Protein AF-A0A1W6CHN4-F1 (afdb_monomer_lite)

Secondary structure (DSSP, 8-state):
--HHHHHHHHHHHHHHHHHHTT-HHHHHHHHHHHHHHHHHSTTHHHHHHHHHHTHHHHHHHS---

Foldseek 3Di:
DCPLLVVLLVLQVVLVVCVVVVVLVSSVVSLVVLVVSLVVDPPVVSSVVSNVVCVVVVPVSDPDD

Sequence (65 aa):
MTGQSYRCIAMLSEARRLYGEGKYSECLRLIDSVRSCSSQCGEQSVCAMALRLAGPMIDDLVPVE

Radius of gyration: 11.46 Å; chains: 1; bounding box: 26×23×28 Å

pLDDT: mean 77.44, std 10.81, range [47.38, 93.19]

Structure (mmCIF, N/CA/C/O backbone):
data_AF-A0A1W6CHN4-F1
#
_entry.id   AF-A0A1W6CHN4-F1
#
loop_
_atom_site.group_PDB
_atom_site.id
_atom_site.type_symbol
_atom_site.label_atom_id
_atom_site.label_alt_id
_atom_site.label_comp_id
_atom_site.label_asym_id
_atom_site.label_entity_id
_atom_site.label_seq_id
_atom_site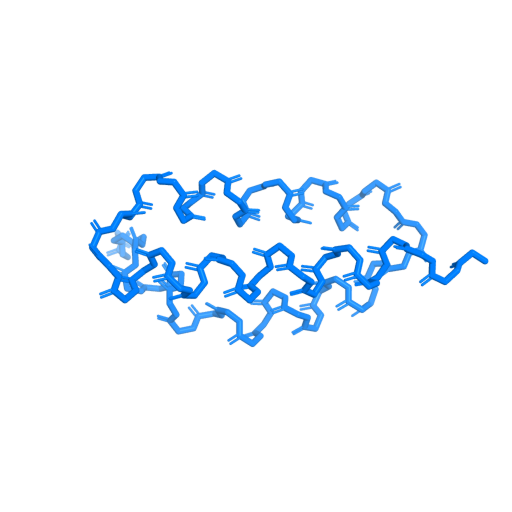.pdbx_PDB_ins_code
_atom_site.Cartn_x
_atom_site.Cartn_y
_atom_site.Cartn_z
_atom_site.occupancy
_atom_site.B_iso_or_equiv
_atom_site.auth_seq_id
_atom_site.auth_comp_id
_atom_site.auth_asym_id
_atom_site.auth_atom_id
_atom_site.pdbx_PDB_model_num
ATOM 1 N N . MET A 1 1 ? 13.140 2.799 -17.187 1.00 50.81 1 MET A N 1
ATOM 2 C CA . MET A 1 1 ? 11.912 3.336 -16.564 1.00 50.81 1 MET A CA 1
ATOM 3 C C . MET A 1 1 ? 11.949 2.956 -15.096 1.00 50.81 1 MET A C 1
ATOM 5 O O . MET A 1 1 ? 11.586 1.840 -14.787 1.00 50.81 1 MET A O 1
ATOM 9 N N . THR A 1 2 ? 12.468 3.829 -14.235 1.00 57.03 2 THR A N 1
ATOM 10 C CA . THR A 1 2 ? 12.600 3.614 -12.778 1.00 57.03 2 THR A CA 1
ATOM 11 C C . THR A 1 2 ? 11.548 4.385 -11.976 1.00 57.03 2 THR A C 1
ATOM 13 O O . THR A 1 2 ? 11.564 4.362 -10.760 1.00 57.03 2 THR A O 1
ATOM 16 N N . GLY A 1 3 ? 10.651 5.134 -12.626 1.00 66.56 3 GLY A N 1
ATOM 17 C CA . GLY A 1 3 ? 9.752 6.073 -11.943 1.00 66.56 3 GLY A CA 1
ATOM 18 C C . GLY A 1 3 ? 8.460 5.468 -11.386 1.00 66.56 3 GLY A C 1
ATOM 19 O O . GLY A 1 3 ? 7.847 6.076 -10.510 1.00 66.56 3 GLY A O 1
ATOM 20 N N . GLN A 1 4 ? 8.016 4.303 -11.873 1.00 69.25 4 GLN A N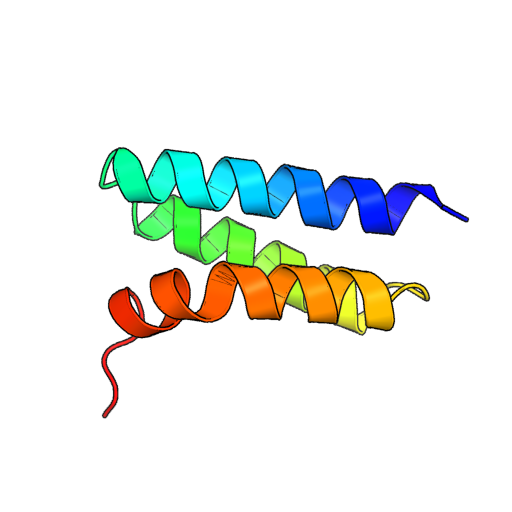 1
ATOM 21 C CA . GLN A 1 4 ? 6.736 3.727 -11.435 1.00 69.25 4 GLN A CA 1
ATOM 22 C C . GLN A 1 4 ? 6.881 2.964 -10.116 1.00 69.25 4 GLN A C 1
ATOM 24 O O . GLN A 1 4 ? 6.009 3.051 -9.252 1.00 69.25 4 GLN A O 1
ATOM 29 N N . SER A 1 5 ? 8.024 2.321 -9.905 1.00 69.25 5 SER A N 1
ATOM 30 C CA . SER A 1 5 ? 8.417 1.698 -8.644 1.00 69.25 5 SER A CA 1
ATOM 31 C C . SER A 1 5 ? 8.489 2.702 -7.483 1.00 69.25 5 SER A C 1
ATOM 33 O O . SER A 1 5 ? 7.885 2.460 -6.436 1.00 69.25 5 SER A O 1
ATOM 35 N N . TYR A 1 6 ? 9.115 3.874 -7.670 1.00 76.31 6 TYR A N 1
ATOM 36 C CA . TYR A 1 6 ? 9.100 4.946 -6.655 1.00 76.31 6 TYR A CA 1
ATOM 37 C C . TYR A 1 6 ? 7.685 5.445 -6.347 1.00 76.31 6 TYR A C 1
ATOM 39 O O . TYR A 1 6 ? 7.362 5.716 -5.189 1.00 76.31 6 TYR A O 1
ATOM 47 N N . ARG A 1 7 ? 6.817 5.522 -7.362 1.00 81.38 7 ARG A N 1
ATOM 48 C CA . ARG A 1 7 ? 5.414 5.905 -7.178 1.00 81.38 7 ARG A CA 1
ATOM 49 C C . ARG A 1 7 ? 4.651 4.874 -6.339 1.00 81.38 7 ARG A C 1
ATOM 51 O O . ARG A 1 7 ? 3.937 5.276 -5.426 1.00 81.38 7 ARG A O 1
ATOM 58 N N . CYS A 1 8 ? 4.825 3.572 -6.597 1.00 81.31 8 CYS A N 1
ATOM 59 C CA . CYS A 1 8 ? 4.243 2.496 -5.778 1.00 81.31 8 CYS A CA 1
ATOM 60 C C . CYS A 1 8 ? 4.654 2.630 -4.302 1.00 81.31 8 CYS A C 1
ATOM 62 O O . CYS A 1 8 ? 3.805 2.567 -3.415 1.00 81.31 8 CYS A O 1
ATOM 64 N N . ILE A 1 9 ? 5.944 2.865 -4.042 1.00 82.38 9 ILE A N 1
ATOM 65 C CA . ILE A 1 9 ? 6.478 3.014 -2.681 1.00 82.38 9 ILE A CA 1
ATOM 66 C C . ILE A 1 9 ? 5.880 4.245 -1.986 1.00 82.38 9 ILE A C 1
ATOM 68 O O . ILE A 1 9 ? 5.419 4.140 -0.852 1.00 82.38 9 ILE A O 1
ATOM 72 N N . ALA A 1 10 ? 5.828 5.394 -2.666 1.00 85.50 10 ALA A N 1
ATOM 73 C CA . ALA A 1 10 ? 5.245 6.615 -2.108 1.00 85.50 10 ALA A CA 1
ATOM 74 C C . ALA A 1 10 ? 3.755 6.445 -1.758 1.00 85.50 10 ALA A C 1
ATOM 76 O O . ALA A 1 10 ? 3.327 6.849 -0.678 1.00 85.50 10 ALA A O 1
ATOM 77 N N . MET A 1 11 ? 2.981 5.792 -2.633 1.00 86.50 11 MET A N 1
ATOM 78 C CA . MET A 1 11 ? 1.561 5.508 -2.386 1.00 86.50 11 MET A CA 1
ATOM 79 C C . MET A 1 11 ? 1.350 4.587 -1.178 1.00 86.50 11 MET A C 1
ATOM 81 O O . MET A 1 11 ? 0.400 4.778 -0.424 1.00 86.50 11 MET A O 1
ATOM 85 N N . LEU A 1 12 ? 2.241 3.619 -0.951 1.00 85.62 12 LEU A N 1
ATOM 86 C CA . LEU A 1 12 ? 2.155 2.722 0.206 1.00 85.62 12 LEU A CA 1
ATOM 87 C C . LEU A 1 12 ? 2.561 3.395 1.518 1.00 85.62 12 LEU A C 1
ATOM 89 O O . LEU A 1 12 ? 1.948 3.130 2.553 1.00 85.62 12 LEU A O 1
ATOM 93 N N . SER A 1 13 ? 3.557 4.281 1.487 1.00 87.62 13 SER A N 1
ATOM 94 C CA . SER A 1 13 ? 3.896 5.116 2.645 1.00 87.62 13 SER A CA 1
ATOM 95 C C . SER A 1 13 ? 2.710 5.986 3.062 1.00 87.62 13 SER A C 1
ATOM 97 O O . SER A 1 13 ? 2.404 6.086 4.250 1.00 87.62 13 SER A O 1
ATOM 99 N N . GLU A 1 14 ? 1.999 6.553 2.088 1.00 90.06 14 GLU A N 1
ATOM 100 C CA . GLU A 1 14 ? 0.792 7.336 2.344 1.00 90.06 14 GLU A CA 1
ATOM 101 C C . GLU A 1 14 ? -0.366 6.470 2.861 1.00 90.06 14 GLU A C 1
ATOM 103 O O . GLU A 1 14 ? -1.031 6.845 3.825 1.00 90.06 14 GLU A O 1
ATOM 108 N N . ALA A 1 15 ? -0.560 5.270 2.306 1.00 88.19 15 ALA A N 1
ATOM 109 C CA . ALA A 1 15 ? -1.549 4.319 2.815 1.00 88.19 15 ALA A CA 1
ATOM 110 C C . ALA A 1 15 ? -1.299 3.978 4.298 1.00 88.19 15 ALA A C 1
ATOM 112 O O . ALA A 1 15 ? -2.227 4.004 5.106 1.00 88.19 15 ALA A O 1
ATOM 113 N N . ARG A 1 16 ? -0.034 3.765 4.691 1.00 87.62 16 ARG A N 1
ATOM 114 C CA . ARG A 1 16 ? 0.349 3.535 6.096 1.00 87.62 16 ARG A CA 1
ATOM 115 C C . ARG A 1 16 ? 0.022 4.724 6.996 1.00 87.62 16 ARG A C 1
ATOM 117 O O . ARG A 1 16 ? -0.450 4.525 8.115 1.00 87.62 16 ARG A O 1
ATOM 124 N N . ARG A 1 17 ? 0.258 5.950 6.521 1.00 90.94 17 ARG A N 1
ATOM 125 C CA . ARG A 1 17 ? -0.096 7.173 7.255 1.00 90.94 17 ARG A CA 1
ATOM 126 C C . ARG A 1 17 ? -1.606 7.244 7.492 1.00 90.94 17 ARG A C 1
ATOM 128 O O . ARG A 1 17 ? -2.034 7.442 8.623 1.00 90.94 17 ARG A O 1
ATOM 135 N N . LEU A 1 18 ? -2.402 7.008 6.450 1.00 89.62 18 LEU A N 1
ATOM 136 C CA . LEU A 1 18 ? -3.866 7.021 6.524 1.00 89.62 18 LEU A CA 1
ATOM 137 C C . LEU A 1 18 ? -4.420 5.923 7.439 1.00 89.62 18 LEU A C 1
ATOM 139 O O . LEU A 1 18 ? -5.376 6.174 8.169 1.00 89.62 18 LEU A O 1
ATOM 143 N N . TYR A 1 19 ? -3.800 4.739 7.457 1.00 86.50 19 TYR A N 1
ATOM 144 C CA . TYR A 1 19 ? -4.141 3.675 8.406 1.00 86.50 19 TYR A CA 1
ATOM 145 C C . TYR A 1 19 ? -3.936 4.112 9.861 1.00 86.50 19 TYR A C 1
ATOM 147 O O . TYR A 1 19 ? -4.833 3.938 10.684 1.00 86.50 19 TYR A O 1
ATOM 155 N N . GLY A 1 20 ? -2.800 4.752 10.166 1.00 88.06 20 GLY A N 1
ATOM 156 C CA . GLY A 1 20 ? -2.534 5.313 11.495 1.00 88.06 20 GLY A CA 1
ATOM 157 C C . GLY A 1 20 ? -3.507 6.428 11.903 1.00 88.06 20 GLY A C 1
ATOM 158 O O . GLY A 1 20 ? -3.758 6.615 13.089 1.00 88.06 20 GLY A O 1
ATOM 159 N N . GLU A 1 21 ? -4.094 7.135 10.933 1.00 93.19 21 GLU A N 1
ATOM 160 C CA . GLU A 1 21 ? -5.135 8.154 11.150 1.00 93.19 21 GLU A CA 1
ATOM 161 C C . GLU A 1 21 ? -6.559 7.578 11.248 1.00 93.19 21 GLU A C 1
ATOM 163 O O . GLU A 1 21 ? -7.514 8.338 11.405 1.00 93.19 21 GLU A O 1
ATOM 168 N N . GLY A 1 22 ? -6.734 6.259 11.116 1.00 88.56 22 GLY A N 1
ATOM 169 C CA . GLY A 1 22 ? -8.052 5.618 11.084 1.00 88.56 22 GLY A CA 1
ATOM 170 C C . GLY A 1 22 ? -8.827 5.828 9.776 1.00 88.56 22 GLY A C 1
ATOM 171 O O . GLY A 1 22 ? -10.001 5.473 9.675 1.00 88.56 22 GLY A O 1
ATOM 172 N N . LYS A 1 23 ? -8.192 6.387 8.737 1.00 91.56 23 LYS A N 1
ATOM 173 C CA . LYS A 1 23 ? -8.787 6.630 7.410 1.00 91.56 23 LYS A CA 1
ATOM 174 C C . LYS A 1 23 ? -8.692 5.383 6.532 1.00 91.56 23 LYS A C 1
ATOM 176 O O . LYS A 1 23 ? -8.077 5.370 5.464 1.00 91.56 23 LYS A O 1
ATOM 181 N N . TYR A 1 24 ? -9.314 4.308 6.999 1.00 87.75 24 TYR A N 1
ATOM 182 C CA . TYR A 1 24 ? -9.198 2.972 6.415 1.00 87.75 24 TYR A CA 1
ATOM 183 C C . TYR A 1 24 ? -9.698 2.882 4.967 1.00 87.75 24 TYR A C 1
ATOM 185 O O . TYR A 1 24 ? -9.084 2.218 4.137 1.00 87.75 24 TYR A O 1
ATOM 193 N N . SER A 1 25 ? -10.762 3.610 4.627 1.00 87.94 25 SER A N 1
ATOM 194 C CA . SER A 1 25 ? -11.313 3.636 3.268 1.00 87.94 25 SER A CA 1
ATOM 195 C C . SER A 1 25 ? -10.365 4.281 2.250 1.00 87.94 25 SER A C 1
ATOM 197 O O . SER A 1 25 ? -10.239 3.793 1.129 1.00 87.94 25 SER A O 1
ATOM 199 N N . GLU A 1 26 ? -9.666 5.354 2.623 1.00 89.56 26 GLU A N 1
ATOM 200 C CA . GLU A 1 26 ? -8.662 6.004 1.769 1.00 89.56 26 GLU A CA 1
ATOM 201 C C . GLU A 1 26 ? -7.388 5.163 1.657 1.00 89.56 26 GLU A C 1
ATOM 203 O O . GLU A 1 26 ? -6.829 5.038 0.565 1.00 89.56 26 GLU A O 1
ATOM 208 N N . CYS A 1 27 ? -6.986 4.523 2.759 1.00 87.75 27 CYS A N 1
ATOM 209 C CA . CYS A 1 27 ? -5.899 3.549 2.779 1.00 87.75 27 CYS A CA 1
ATOM 210 C C . CYS A 1 27 ? -6.148 2.412 1.770 1.00 87.75 27 CYS A C 1
ATOM 212 O O . CYS A 1 27 ? -5.312 2.170 0.897 1.00 87.75 27 CYS A O 1
ATOM 214 N N . LEU A 1 28 ? -7.329 1.783 1.812 1.00 86.94 28 LEU A N 1
ATOM 215 C CA . LEU A 1 28 ? -7.702 0.704 0.891 1.00 86.94 28 LEU A CA 1
ATOM 216 C C . LEU A 1 28 ? -7.654 1.142 -0.581 1.00 86.94 28 LEU A C 1
ATOM 218 O O . LEU A 1 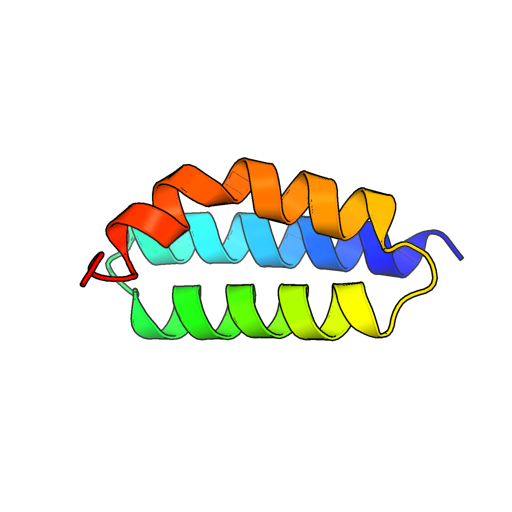28 ? -7.061 0.447 -1.406 1.00 86.94 28 LEU A O 1
ATOM 222 N N . ARG A 1 29 ? -8.178 2.331 -0.915 1.00 89.56 29 ARG A N 1
ATOM 223 C CA . ARG A 1 29 ? -8.128 2.855 -2.297 1.00 89.56 29 ARG A CA 1
ATOM 224 C C . ARG A 1 29 ? -6.700 3.015 -2.824 1.00 89.56 29 ARG A C 1
ATOM 226 O O . ARG A 1 29 ? -6.450 2.774 -4.009 1.00 89.56 29 ARG A O 1
ATOM 233 N N . LEU A 1 30 ? -5.761 3.439 -1.976 1.00 88.06 30 LEU A N 1
ATOM 234 C CA . LEU A 1 30 ? -4.352 3.554 -2.365 1.00 88.06 30 LEU A CA 1
ATOM 235 C C . LEU A 1 30 ? -3.715 2.185 -2.588 1.00 88.06 30 LEU A C 1
ATOM 237 O O . LEU A 1 30 ? -2.983 2.010 -3.561 1.00 88.06 30 LEU A O 1
ATOM 241 N N . ILE A 1 31 ? -4.021 1.210 -1.734 1.00 85.56 31 ILE A N 1
ATOM 242 C CA . ILE A 1 31 ? -3.521 -0.161 -1.882 1.00 85.56 31 ILE A CA 1
ATOM 243 C C . ILE A 1 31 ? -4.021 -0.777 -3.193 1.00 85.56 31 ILE A C 1
ATOM 245 O O . ILE A 1 31 ? -3.225 -1.346 -3.943 1.00 85.56 31 ILE A O 1
ATOM 249 N N . ASP A 1 32 ? -5.298 -0.599 -3.528 1.00 86.69 32 ASP A N 1
ATOM 250 C CA . ASP A 1 32 ? -5.855 -1.070 -4.800 1.00 86.69 32 ASP A CA 1
ATOM 251 C C . ASP A 1 32 ? -5.239 -0.353 -6.007 1.00 86.69 32 ASP A C 1
ATOM 253 O O . ASP A 1 32 ? -4.937 -0.981 -7.026 1.00 86.69 32 ASP A O 1
ATOM 257 N N . SER A 1 33 ? -4.954 0.946 -5.881 1.00 85.69 33 SER A N 1
ATOM 258 C CA . SER A 1 33 ? -4.237 1.700 -6.916 1.00 85.69 33 SER A CA 1
ATOM 259 C C . SER A 1 33 ? -2.822 1.156 -7.140 1.00 85.69 33 SER A C 1
ATOM 261 O O . SER A 1 33 ? -2.373 1.044 -8.282 1.00 85.69 33 SER A O 1
ATOM 263 N N . VAL A 1 34 ? -2.124 0.757 -6.071 1.00 83.81 34 VAL A N 1
ATOM 264 C CA . VAL A 1 34 ? -0.801 0.118 -6.152 1.00 83.81 34 VAL A CA 1
ATOM 265 C C . VAL A 1 34 ? -0.903 -1.275 -6.776 1.00 83.81 34 VAL A C 1
ATOM 267 O O . VAL A 1 34 ? -0.074 -1.611 -7.619 1.00 83.81 34 VAL A O 1
ATOM 270 N N . ARG A 1 35 ? -1.923 -2.073 -6.428 1.00 81.31 35 ARG A N 1
ATOM 271 C CA . ARG A 1 35 ? -2.175 -3.386 -7.052 1.00 81.31 35 ARG A CA 1
ATOM 272 C C . ARG A 1 35 ? -2.407 -3.255 -8.555 1.00 81.31 35 ARG A C 1
ATOM 274 O O . ARG A 1 35 ? -1.761 -3.962 -9.325 1.00 81.31 35 ARG A O 1
ATOM 281 N N . SER A 1 36 ? -3.249 -2.309 -8.968 1.00 82.06 36 SER A N 1
ATOM 282 C CA . SER A 1 36 ? -3.516 -2.016 -10.381 1.00 82.06 36 SER A CA 1
ATOM 283 C C . SER A 1 36 ? -2.263 -1.515 -11.108 1.00 82.06 36 SER A C 1
ATOM 285 O O . SER A 1 36 ? -1.945 -1.967 -12.204 1.00 82.06 36 SER A O 1
ATOM 287 N N . CYS A 1 37 ? -1.475 -0.649 -10.464 1.00 77.88 37 CYS A N 1
ATOM 288 C CA . CYS A 1 37 ? -0.187 -0.222 -11.006 1.00 77.88 37 CYS A CA 1
ATOM 289 C C . CYS A 1 37 ? 0.779 -1.406 -11.157 1.00 77.88 37 CYS A C 1
ATOM 291 O O . CYS A 1 37 ? 1.410 -1.531 -12.198 1.00 77.88 37 CYS A O 1
ATOM 293 N N . SER A 1 38 ? 0.847 -2.315 -10.178 1.00 74.81 38 SER A N 1
ATOM 294 C CA . SER A 1 38 ? 1.749 -3.474 -10.205 1.00 74.81 38 SER A CA 1
ATOM 295 C C . SER A 1 38 ? 1.452 -4.471 -11.327 1.00 74.81 38 SER A C 1
ATOM 297 O O . SER A 1 38 ? 2.378 -5.106 -11.824 1.00 74.81 38 SER A O 1
ATOM 299 N N . SER A 1 39 ? 0.185 -4.615 -11.731 1.00 71.88 39 SER A N 1
ATOM 300 C CA . SER A 1 39 ? -0.212 -5.498 -12.834 1.00 71.88 39 SER A CA 1
ATOM 301 C C . SER A 1 39 ? -0.021 -4.854 -14.208 1.00 71.88 39 SER A C 1
ATOM 303 O O . SER A 1 39 ? 0.052 -5.565 -15.207 1.00 71.88 39 SER A O 1
ATOM 305 N N . GLN A 1 40 ? 0.077 -3.523 -14.260 1.00 72.00 40 GLN A N 1
ATOM 306 C CA . GLN A 1 40 ? 0.210 -2.749 -15.496 1.00 72.00 40 GLN A CA 1
ATOM 307 C C . GLN A 1 40 ? 1.626 -2.209 -15.734 1.00 72.00 40 GLN A C 1
ATOM 309 O O . GLN A 1 40 ? 1.959 -1.836 -16.860 1.00 72.00 40 GLN A O 1
ATOM 314 N N . CYS A 1 41 ? 2.472 -2.137 -14.705 1.00 67.56 41 CYS A N 1
ATOM 315 C CA . CYS A 1 41 ? 3.830 -1.626 -14.829 1.00 67.56 41 CYS A CA 1
ATOM 316 C C . CYS A 1 41 ? 4.832 -2.758 -15.103 1.00 67.56 41 CYS A C 1
ATOM 318 O O . CYS A 1 41 ? 4.756 -3.847 -14.540 1.00 67.56 41 CYS A O 1
ATOM 320 N N . GLY A 1 42 ? 5.847 -2.478 -15.927 1.00 65.69 42 GLY A N 1
ATOM 321 C CA . GLY A 1 42 ? 6.973 -3.394 -16.166 1.00 65.69 42 GLY A CA 1
ATOM 322 C C . GLY A 1 42 ? 7.897 -3.594 -14.952 1.00 65.69 42 GLY A C 1
ATOM 323 O O . GLY A 1 42 ? 8.921 -4.256 -15.068 1.00 65.69 42 GLY A O 1
ATOM 324 N N . GLU A 1 43 ? 7.554 -3.016 -13.795 1.00 69.25 43 GLU A N 1
ATOM 325 C CA . GLU A 1 43 ? 8.299 -3.068 -12.528 1.00 69.25 43 GLU A CA 1
ATOM 326 C C . GLU A 1 43 ? 7.537 -3.882 -11.462 1.00 69.25 43 GLU A C 1
ATOM 328 O O . GLU A 1 43 ? 7.593 -3.592 -10.262 1.00 69.25 43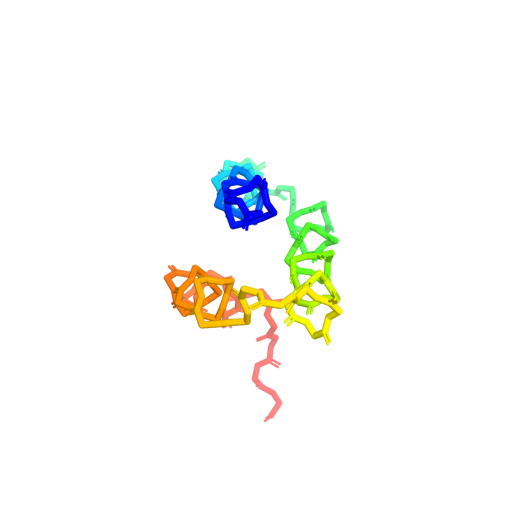 GLU A O 1
ATOM 333 N N . GLN A 1 44 ? 6.813 -4.916 -11.906 1.00 70.06 44 GLN A N 1
ATOM 334 C CA . GLN A 1 44 ? 5.955 -5.769 -11.079 1.00 70.06 44 GLN A CA 1
ATOM 335 C C . GLN A 1 44 ? 6.658 -6.291 -9.817 1.00 70.06 44 GLN A C 1
ATOM 337 O O . GLN A 1 44 ? 6.050 -6.331 -8.751 1.00 70.06 44 GLN A O 1
ATOM 342 N N . SER A 1 45 ? 7.946 -6.640 -9.899 1.00 68.75 45 SER A N 1
ATOM 343 C CA . SER A 1 45 ? 8.723 -7.153 -8.762 1.00 68.75 45 SER A CA 1
ATOM 344 C C . SER A 1 45 ? 8.849 -6.146 -7.614 1.00 68.75 45 SER A C 1
ATOM 346 O O . SER A 1 45 ? 8.736 -6.528 -6.447 1.00 68.75 45 SER A O 1
ATOM 348 N N . VAL A 1 46 ? 9.025 -4.858 -7.923 1.00 70.75 46 VAL A N 1
ATOM 349 C CA . VAL A 1 46 ? 9.202 -3.808 -6.912 1.00 70.75 46 VAL A CA 1
ATOM 350 C C . VAL A 1 46 ? 7.863 -3.442 -6.280 1.00 70.75 46 VAL A C 1
ATOM 352 O O . VAL A 1 46 ? 7.762 -3.367 -5.056 1.00 70.75 46 VAL A O 1
ATOM 355 N N . CYS A 1 47 ? 6.809 -3.294 -7.087 1.00 70.69 47 CYS A N 1
ATOM 356 C CA . CYS A 1 47 ? 5.472 -3.034 -6.551 1.00 70.69 47 CYS A CA 1
ATOM 357 C C . CYS A 1 47 ? 4.935 -4.245 -5.754 1.00 70.69 47 CYS A C 1
ATOM 359 O O . CYS A 1 47 ? 4.306 -4.050 -4.716 1.00 70.69 47 CYS A O 1
ATOM 361 N N . ALA A 1 48 ? 5.252 -5.486 -6.148 1.00 73.75 48 ALA A N 1
ATOM 362 C CA . ALA A 1 48 ? 4.907 -6.690 -5.383 1.00 73.75 48 ALA A CA 1
ATOM 363 C C . ALA A 1 48 ? 5.646 -6.774 -4.036 1.00 73.75 48 ALA A C 1
ATOM 365 O O . ALA A 1 48 ? 5.057 -7.168 -3.028 1.00 73.75 48 ALA A O 1
ATOM 366 N N . MET A 1 49 ? 6.925 -6.386 -3.992 1.00 77.12 49 MET A N 1
ATOM 367 C CA . MET A 1 49 ? 7.676 -6.304 -2.736 1.00 77.12 49 MET A CA 1
ATOM 368 C C . MET A 1 49 ? 7.086 -5.240 -1.807 1.00 77.12 49 MET A C 1
ATOM 370 O O . MET A 1 49 ? 6.903 -5.486 -0.616 1.00 77.12 49 MET A O 1
ATOM 374 N N . ALA A 1 50 ? 6.725 -4.086 -2.359 1.00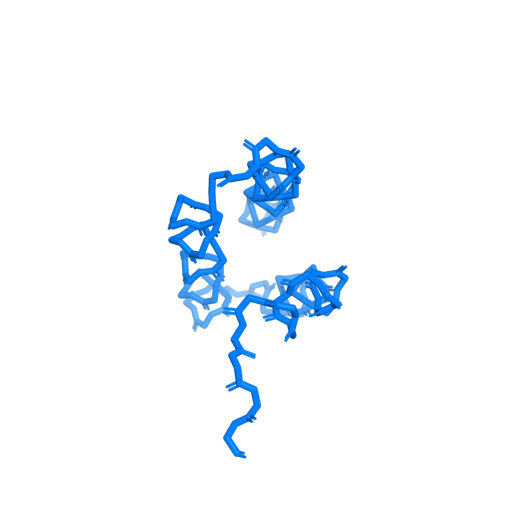 72.50 50 ALA A N 1
ATOM 375 C CA . ALA A 1 50 ? 6.130 -3.007 -1.591 1.00 72.50 50 ALA A CA 1
ATOM 376 C C . ALA A 1 50 ? 4.741 -3.400 -1.035 1.00 72.50 50 ALA A C 1
ATOM 378 O O . ALA A 1 50 ? 4.457 -3.158 0.137 1.00 72.50 50 ALA A O 1
ATOM 379 N N . 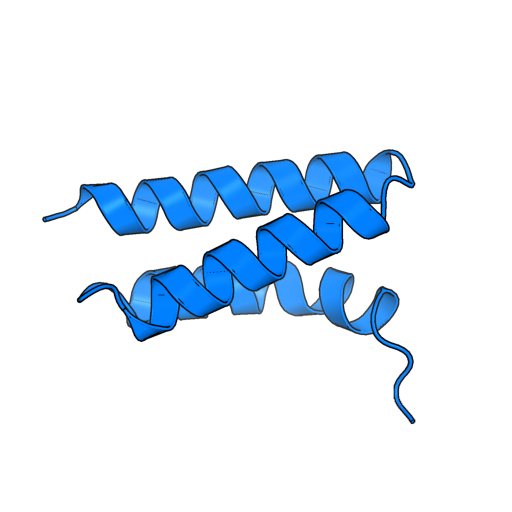LEU A 1 51 ? 3.916 -4.104 -1.821 1.00 74.56 51 LEU A N 1
ATOM 380 C CA . LEU A 1 51 ? 2.644 -4.672 -1.355 1.00 74.56 51 LEU A CA 1
ATOM 381 C C . LEU A 1 51 ? 2.835 -5.702 -0.233 1.00 74.56 51 LEU A C 1
ATOM 383 O O . LEU A 1 51 ? 2.082 -5.680 0.735 1.00 74.56 51 LEU A O 1
ATOM 387 N N . ARG A 1 52 ? 3.867 -6.556 -0.306 1.00 78.69 52 ARG A N 1
ATOM 388 C CA . ARG A 1 52 ? 4.208 -7.486 0.788 1.00 78.69 52 ARG A CA 1
ATOM 389 C C . ARG A 1 52 ? 4.524 -6.762 2.096 1.00 78.69 52 ARG A C 1
ATOM 391 O O . ARG A 1 52 ? 4.076 -7.201 3.148 1.00 78.69 52 ARG A O 1
ATOM 398 N N . LEU A 1 53 ? 5.249 -5.644 2.042 1.00 72.75 53 LEU A N 1
ATOM 399 C CA . LEU A 1 53 ? 5.556 -4.831 3.230 1.00 72.75 53 LEU A CA 1
ATOM 400 C C . LEU A 1 53 ? 4.310 -4.171 3.846 1.00 72.75 53 LEU A C 1
ATOM 402 O O . LEU A 1 53 ? 4.323 -3.802 5.023 1.00 72.75 53 LEU A O 1
ATOM 406 N N . ALA A 1 54 ? 3.245 -4.014 3.060 1.00 74.25 54 ALA A N 1
ATOM 407 C CA . ALA A 1 54 ? 1.943 -3.547 3.522 1.00 74.25 54 ALA A CA 1
ATOM 408 C C . ALA A 1 54 ? 0.997 -4.686 3.945 1.00 74.25 54 ALA A C 1
ATOM 410 O O . ALA A 1 54 ? -0.068 -4.392 4.474 1.00 74.25 54 ALA A O 1
ATOM 411 N N . GLY A 1 55 ? 1.384 -5.956 3.772 1.00 76.62 55 GLY A N 1
ATOM 412 C CA . GLY A 1 55 ? 0.572 -7.140 4.085 1.00 76.62 55 GLY A CA 1
ATOM 413 C C . GLY A 1 55 ? -0.098 -7.111 5.464 1.00 76.62 55 GLY A C 1
ATOM 414 O O . GLY A 1 55 ? -1.318 -7.167 5.504 1.00 76.62 55 GLY A O 1
ATOM 415 N N . PRO A 1 56 ? 0.637 -6.879 6.571 1.00 76.44 56 PRO A N 1
ATOM 416 C CA . PRO A 1 56 ? 0.039 -6.847 7.910 1.00 76.44 56 PRO A CA 1
ATOM 417 C C . PRO A 1 56 ? -1.077 -5.804 8.066 1.00 76.44 56 PRO A C 1
ATOM 419 O O . PRO A 1 56 ? -2.060 -6.033 8.749 1.00 76.44 56 PRO A O 1
ATOM 422 N N . MET A 1 57 ? -0.943 -4.659 7.392 1.00 79.81 57 MET A N 1
ATOM 423 C CA . MET A 1 57 ? -1.959 -3.606 7.397 1.00 79.81 57 MET A CA 1
ATOM 424 C C . MET A 1 57 ? -3.169 -3.979 6.535 1.00 79.81 57 MET A C 1
ATOM 426 O O . MET A 1 57 ? -4.282 -3.572 6.832 1.00 79.81 57 MET A O 1
ATOM 430 N N . ILE A 1 58 ? -2.956 -4.718 5.445 1.00 74.75 58 ILE A N 1
ATOM 431 C CA . ILE A 1 58 ? -4.035 -5.202 4.578 1.00 74.75 58 ILE A CA 1
ATOM 432 C C . ILE A 1 58 ? -4.835 -6.289 5.293 1.00 74.75 58 ILE A C 1
ATOM 434 O O . ILE A 1 58 ? -6.058 -6.258 5.227 1.00 74.75 58 ILE A O 1
ATOM 438 N N . ASP A 1 59 ? -4.160 -7.204 5.983 1.00 76.81 59 ASP A N 1
ATOM 439 C CA . ASP A 1 59 ? -4.795 -8.306 6.711 1.00 76.81 59 ASP A CA 1
ATOM 440 C C . ASP A 1 59 ? -5.658 -7.794 7.878 1.00 76.81 59 ASP A C 1
ATOM 442 O O . ASP A 1 59 ? -6.711 -8.357 8.153 1.00 76.81 59 ASP A O 1
ATOM 446 N N . ASP A 1 60 ? -5.278 -6.677 8.509 1.00 69.12 60 ASP A N 1
ATOM 447 C CA . ASP A 1 60 ? -6.114 -5.997 9.511 1.00 69.12 60 ASP A CA 1
ATOM 448 C C . ASP A 1 60 ? -7.355 -5.313 8.898 1.00 69.12 60 ASP A C 1
ATOM 450 O O . ASP A 1 60 ? -8.370 -5.111 9.568 1.00 69.12 60 ASP A O 1
ATOM 454 N N . LEU A 1 61 ? -7.267 -4.895 7.631 1.00 66.00 61 LEU A N 1
ATOM 455 C CA . LEU A 1 61 ? -8.306 -4.133 6.928 1.00 66.00 61 LEU A CA 1
ATOM 456 C C . LEU A 1 61 ? -9.303 -5.008 6.170 1.00 66.00 61 LEU A C 1
ATOM 458 O O . LEU A 1 61 ? -10.422 -4.568 5.898 1.00 66.00 61 LEU A O 1
ATOM 462 N N . VAL A 1 62 ? -8.888 -6.208 5.778 1.00 62.09 62 VAL A N 1
ATOM 463 C CA . VAL A 1 62 ? -9.725 -7.176 5.079 1.00 62.09 62 VAL A CA 1
ATOM 464 C C . VAL A 1 62 ? -10.110 -8.243 6.097 1.00 62.09 62 VAL A C 1
ATOM 466 O O . VAL A 1 62 ? -9.233 -8.984 6.532 1.00 62.09 62 VAL A O 1
ATOM 469 N N . PRO A 1 63 ? -11.389 -8.352 6.498 1.00 52.75 63 PRO A N 1
ATOM 470 C CA . PRO A 1 63 ? -11.791 -9.445 7.364 1.00 52.75 63 PRO A CA 1
ATOM 471 C C . PRO A 1 63 ? -11.520 -10.754 6.621 1.00 52.75 63 PRO A C 1
ATOM 473 O O . PRO A 1 63 ? -11.995 -10.952 5.502 1.00 52.75 63 PRO A O 1
ATOM 476 N N . VAL A 1 64 ? -10.700 -11.610 7.230 1.00 52.69 64 VAL A N 1
ATOM 477 C CA . VAL A 1 64 ? -10.520 -12.993 6.794 1.00 52.69 64 VAL A CA 1
ATOM 478 C C . VAL A 1 64 ? -11.872 -13.676 7.005 1.00 52.69 64 VAL A C 1
ATOM 480 O O . VAL A 1 64 ? -12.264 -13.903 8.149 1.00 52.69 64 VAL A O 1
ATOM 483 N N . GLU A 1 65 ? -12.617 -13.892 5.920 1.00 47.38 65 GLU A N 1
ATOM 484 C CA . GLU A 1 65 ? -13.793 -14.776 5.916 1.00 47.38 65 GLU A CA 1
ATOM 485 C C . GLU A 1 65 ? -13.379 -16.239 6.118 1.00 47.38 65 GLU A C 1
ATOM 487 O O . GLU A 1 65 ? -12.352 -16.659 5.529 1.00 47.38 65 GLU A O 1
#